Protein AF-A0A7I8EQR8-F1 (afdb_monomer_lite)

pLDDT: mean 78.88, std 13.12, range [45.75, 96.12]

Radius of gyration: 18.18 Å; chains: 1; bounding box: 39×32×58 Å

Structure (mmCIF, N/CA/C/O backbone):
data_AF-A0A7I8EQR8-F1
#
_entry.id   AF-A0A7I8EQR8-F1
#
loop_
_atom_site.group_PDB
_atom_site.id
_atom_site.type_symbol
_atom_site.label_atom_id
_atom_site.label_alt_id
_atom_site.label_comp_id
_atom_site.label_asym_id
_atom_site.label_entity_id
_atom_site.label_seq_id
_atom_site.pdbx_PDB_ins_code
_atom_site.Cartn_x
_atom_site.Cartn_y
_atom_site.Cartn_z
_atom_site.occupancy
_atom_site.B_iso_or_equiv
_atom_site.auth_seq_id
_atom_site.auth_comp_id
_atom_site.auth_asym_id
_atom_site.auth_atom_id
_atom_site.pdbx_PDB_model_num
ATOM 1 N N . MET A 1 1 ? -21.625 2.584 16.950 1.00 61.81 1 MET A N 1
ATOM 2 C CA . MET A 1 1 ? -20.454 3.038 16.164 1.00 61.81 1 MET A CA 1
ATOM 3 C C . MET A 1 1 ? -20.642 4.508 15.792 1.00 61.81 1 MET A C 1
ATOM 5 O O . MET A 1 1 ? -21.660 4.831 15.185 1.00 61.81 1 MET A O 1
ATOM 9 N N . THR A 1 2 ? -19.725 5.393 16.194 1.00 78.19 2 THR A N 1
ATOM 10 C CA . THR A 1 2 ? -19.800 6.850 15.938 1.00 78.19 2 THR A CA 1
ATOM 11 C C . THR A 1 2 ? -19.563 7.184 14.456 1.00 78.19 2 THR A C 1
ATOM 13 O O . THR A 1 2 ? -19.023 6.361 13.712 1.00 78.19 2 THR A O 1
ATOM 16 N N . ASN A 1 3 ? -19.938 8.389 14.001 1.00 78.62 3 ASN A N 1
ATOM 17 C CA . ASN A 1 3 ? -19.678 8.833 12.618 1.00 78.62 3 ASN A CA 1
ATOM 18 C C . ASN A 1 3 ? -18.182 8.783 12.268 1.00 78.62 3 ASN A C 1
ATOM 20 O O . ASN A 1 3 ? -17.817 8.308 11.194 1.00 78.62 3 ASN A O 1
ATOM 24 N N . THR A 1 4 ? -17.317 9.161 13.210 1.00 75.44 4 THR A N 1
ATOM 25 C CA . THR A 1 4 ? -15.857 9.073 13.072 1.00 75.44 4 THR A CA 1
ATOM 26 C C . THR A 1 4 ? -15.388 7.627 12.898 1.00 75.44 4 THR A C 1
ATOM 28 O O . THR A 1 4 ? -14.635 7.335 11.976 1.00 75.44 4 THR A O 1
ATOM 31 N N . GLN A 1 5 ? -15.892 6.687 13.706 1.00 76.44 5 GLN A N 1
ATOM 32 C CA . GLN A 1 5 ? -15.533 5.264 13.602 1.00 76.44 5 GLN A CA 1
ATOM 33 C C . GLN A 1 5 ? -15.976 4.625 12.276 1.00 76.44 5 GLN A C 1
ATOM 35 O O . GLN A 1 5 ? -15.277 3.752 11.750 1.00 76.44 5 GLN A O 1
ATOM 40 N N . LYS A 1 6 ? -17.129 5.047 11.736 1.00 79.56 6 LYS A N 1
ATOM 41 C CA . LYS A 1 6 ? -17.622 4.618 10.417 1.00 79.56 6 LYS A CA 1
ATOM 42 C C . LYS A 1 6 ? -16.759 5.181 9.288 1.00 79.56 6 LYS A C 1
ATOM 44 O O . LYS A 1 6 ? -16.446 4.454 8.350 1.00 79.56 6 LYS A O 1
ATOM 49 N N . PHE A 1 7 ? -16.367 6.451 9.380 1.00 84.12 7 PHE A N 1
ATOM 50 C CA . PHE A 1 7 ? -15.492 7.090 8.399 1.00 84.12 7 PHE A CA 1
ATOM 51 C C . PHE A 1 7 ? -14.108 6.429 8.354 1.00 84.12 7 PHE A C 1
ATOM 53 O O . PHE A 1 7 ? -13.692 5.987 7.285 1.00 84.12 7 PHE A O 1
ATOM 60 N N . THR A 1 8 ? -13.448 6.257 9.507 1.00 85.25 8 THR A N 1
ATOM 61 C CA . THR A 1 8 ? -12.147 5.570 9.605 1.00 85.25 8 THR A CA 1
ATOM 62 C C . THR A 1 8 ? -12.204 4.172 8.999 1.00 85.25 8 THR A C 1
ATOM 64 O O . THR A 1 8 ? -11.298 3.773 8.281 1.00 85.25 8 THR A O 1
ATOM 67 N N . PHE A 1 9 ? -13.297 3.443 9.221 1.00 83.31 9 PHE A N 1
ATOM 68 C CA . PHE A 1 9 ? -13.460 2.103 8.665 1.00 83.31 9 PHE A CA 1
ATOM 69 C C . PHE A 1 9 ? -13.568 2.076 7.149 1.00 83.31 9 PHE A C 1
ATOM 71 O O . PHE A 1 9 ? -12.912 1.271 6.498 1.00 83.31 9 PHE A O 1
ATOM 78 N N . LYS A 1 10 ? -14.386 2.964 6.576 1.00 86.94 10 LYS A N 1
ATOM 79 C CA . LYS A 1 10 ? -14.484 3.091 5.120 1.00 86.94 10 LYS A CA 1
ATOM 80 C C . LYS A 1 10 ? -13.119 3.416 4.526 1.00 86.94 10 LYS A C 1
ATOM 82 O O . LYS A 1 10 ? -12.748 2.836 3.517 1.00 86.94 10 LYS A O 1
ATOM 87 N N . LEU A 1 11 ? -12.361 4.288 5.187 1.00 88.94 11 LEU A N 1
ATOM 88 C CA . LEU A 1 11 ? -11.020 4.659 4.762 1.00 88.94 11 LEU A CA 1
ATOM 89 C C . LEU A 1 11 ? -10.041 3.472 4.828 1.00 88.94 11 LEU A C 1
ATOM 91 O O . LEU A 1 11 ? -9.302 3.257 3.875 1.00 88.94 11 LEU A O 1
ATOM 95 N N . GLN A 1 12 ? -10.099 2.657 5.888 1.00 89.19 12 GLN A N 1
ATOM 96 C CA . GLN A 1 12 ? -9.328 1.410 6.003 1.00 89.19 12 GLN A CA 1
ATOM 97 C C . GLN A 1 12 ? -9.685 0.413 4.894 1.00 89.19 12 GLN A C 1
ATOM 99 O O . GLN A 1 12 ? -8.791 -0.160 4.283 1.00 89.19 12 GLN A O 1
ATOM 104 N N . ILE A 1 13 ? -10.974 0.238 4.585 1.00 88.19 13 ILE A N 1
ATOM 105 C CA . ILE A 1 13 ? -11.427 -0.637 3.492 1.00 88.19 13 ILE A CA 1
ATOM 106 C C . ILE A 1 13 ? -10.898 -0.148 2.148 1.00 88.19 13 ILE A C 1
ATOM 108 O O . ILE A 1 13 ? -10.346 -0.933 1.384 1.00 88.19 13 ILE A O 1
ATOM 112 N N . VAL A 1 14 ? -11.060 1.144 1.857 1.00 91.25 14 VAL A N 1
ATOM 113 C CA . VAL A 1 14 ? -10.594 1.730 0.596 1.00 91.25 14 VAL A CA 1
ATOM 114 C C . VAL A 1 14 ? -9.078 1.588 0.479 1.00 91.25 14 VAL A C 1
ATOM 116 O O . VAL A 1 14 ? -8.596 1.173 -0.570 1.00 91.25 14 VAL A O 1
ATOM 119 N N . ALA A 1 15 ? -8.332 1.850 1.556 1.00 91.12 15 ALA A N 1
ATOM 120 C CA . ALA A 1 15 ? -6.892 1.631 1.590 1.00 91.12 15 ALA A CA 1
ATOM 121 C C . ALA A 1 15 ? -6.539 0.170 1.268 1.00 91.12 15 ALA A C 1
ATOM 123 O O . ALA A 1 15 ? -5.742 -0.071 0.370 1.00 91.12 15 ALA A O 1
ATOM 124 N N . LEU A 1 16 ? -7.177 -0.806 1.919 1.00 90.25 16 LEU A N 1
ATOM 125 C CA . LEU A 1 16 ? -6.926 -2.229 1.665 1.00 90.25 16 LEU A CA 1
ATOM 126 C C . LEU A 1 16 ? -7.234 -2.635 0.217 1.00 90.25 16 LEU A C 1
ATOM 128 O O . LEU A 1 16 ? -6.433 -3.331 -0.399 1.00 90.25 16 LEU A O 1
ATOM 132 N N . ILE A 1 17 ? -8.359 -2.180 -0.343 1.00 89.88 17 ILE A N 1
ATOM 133 C CA . ILE A 1 17 ? -8.750 -2.489 -1.727 1.00 89.88 17 ILE A CA 1
ATOM 134 C C . ILE A 1 17 ? -7.742 -1.910 -2.721 1.00 89.88 17 ILE A C 1
ATOM 136 O O . ILE A 1 17 ? -7.310 -2.609 -3.634 1.00 89.88 17 ILE A O 1
ATOM 140 N N . LEU A 1 18 ? -7.342 -0.649 -2.541 1.00 91.38 18 LEU A N 1
ATOM 141 C CA . LEU A 1 18 ? -6.369 -0.004 -3.424 1.00 91.38 18 LEU A CA 1
ATOM 142 C C . LEU A 1 18 ? -4.991 -0.662 -3.317 1.00 91.38 18 LEU A C 1
ATOM 144 O O . LEU A 1 18 ? -4.325 -0.848 -4.331 1.00 91.38 18 LEU A O 1
ATOM 148 N N . MET A 1 19 ? -4.587 -1.064 -2.110 1.00 90.94 19 MET A N 1
ATOM 149 C CA . MET A 1 19 ? -3.322 -1.762 -1.889 1.00 90.94 19 MET A CA 1
ATOM 150 C C . MET A 1 19 ? -3.331 -3.137 -2.565 1.00 90.94 19 MET A C 1
ATOM 152 O O . MET A 1 19 ? -2.361 -3.502 -3.223 1.00 90.94 19 MET A O 1
ATOM 156 N N . ALA A 1 20 ? -4.449 -3.868 -2.475 1.00 87.44 20 ALA A N 1
ATOM 157 C CA . ALA A 1 20 ? -4.634 -5.146 -3.158 1.00 87.44 20 ALA A CA 1
ATOM 158 C C . ALA A 1 20 ? -4.598 -4.987 -4.683 1.00 87.44 20 ALA A C 1
ATOM 160 O O . ALA A 1 20 ? -3.951 -5.778 -5.361 1.00 87.44 20 ALA A O 1
ATOM 161 N N . ALA A 1 21 ? -5.256 -3.954 -5.214 1.00 87.69 21 ALA A N 1
ATOM 162 C CA . ALA A 1 21 ? -5.263 -3.660 -6.643 1.00 87.69 21 ALA A CA 1
ATOM 163 C C . ALA A 1 21 ? -3.868 -3.282 -7.166 1.00 87.69 21 ALA A C 1
ATOM 165 O O . ALA A 1 21 ? -3.484 -3.734 -8.239 1.00 87.69 21 ALA A O 1
ATOM 166 N N . GLY A 1 22 ? -3.101 -2.498 -6.401 1.00 87.56 22 GLY A N 1
ATOM 167 C CA . GLY A 1 22 ? -1.731 -2.131 -6.753 1.00 87.56 22 GLY A CA 1
ATOM 168 C C . GLY A 1 22 ? -0.783 -3.333 -6.777 1.00 87.56 22 GLY A C 1
ATOM 169 O O . GLY A 1 22 ? -0.074 -3.529 -7.757 1.00 87.56 22 GLY A O 1
ATOM 170 N N . TRP A 1 23 ? -0.810 -4.176 -5.738 1.00 84.19 23 TRP A N 1
ATOM 171 C CA . TRP A 1 23 ? 0.027 -5.384 -5.670 1.00 84.19 23 TRP A CA 1
ATOM 172 C C . TRP A 1 23 ? -0.412 -6.487 -6.643 1.00 84.19 23 TRP A C 1
ATOM 174 O O . TRP A 1 23 ? 0.420 -7.262 -7.101 1.00 84.19 23 TRP A O 1
ATOM 184 N N . GLY A 1 24 ? -1.710 -6.578 -6.943 1.00 79.06 24 GLY A N 1
ATOM 185 C CA . GLY A 1 24 ? -2.289 -7.561 -7.865 1.00 79.06 24 GLY A CA 1
ATOM 186 C C . GLY A 1 24 ? -2.198 -7.187 -9.340 1.00 79.06 24 GLY A C 1
ATOM 187 O O . GLY A 1 24 ? -2.721 -7.916 -10.183 1.00 79.06 24 GLY A O 1
ATOM 188 N N . TRP A 1 25 ? -1.572 -6.059 -9.662 1.00 82.88 25 TRP A N 1
ATOM 189 C CA . TRP A 1 25 ? -1.430 -5.603 -11.031 1.00 82.88 25 TRP A CA 1
ATOM 190 C C . TRP A 1 25 ? -0.421 -6.477 -11.787 1.00 82.88 25 TRP A C 1
ATOM 192 O O . TRP A 1 25 ? 0.757 -6.532 -11.442 1.00 82.88 25 TRP A O 1
ATOM 202 N N . ALA A 1 26 ? -0.903 -7.194 -12.802 1.00 68.12 26 ALA A N 1
ATOM 203 C CA . ALA A 1 26 ? -0.135 -8.221 -13.508 1.00 68.12 26 ALA A CA 1
ATOM 204 C C . ALA A 1 26 ? 0.597 -7.709 -14.762 1.00 68.12 26 ALA A C 1
ATOM 206 O O . ALA A 1 26 ? 1.236 -8.505 -15.447 1.00 68.12 26 ALA A O 1
ATOM 207 N N . ASP A 1 27 ? 0.500 -6.413 -15.059 1.00 64.19 27 ASP A N 1
ATOM 208 C CA . ASP A 1 27 ? 1.021 -5.809 -16.286 1.00 64.19 27 ASP A CA 1
ATOM 209 C C . ASP A 1 27 ? 2.105 -4.763 -15.975 1.00 64.19 27 ASP A C 1
ATOM 211 O O . ASP A 1 27 ? 2.010 -4.038 -14.988 1.00 64.19 27 ASP A O 1
ATOM 215 N N . GLY A 1 28 ? 3.151 -4.677 -16.792 1.00 60.22 28 GLY A N 1
ATOM 216 C CA . GLY A 1 28 ? 4.279 -3.761 -16.576 1.00 60.22 28 GLY A CA 1
ATOM 217 C C . GLY A 1 28 ? 5.625 -4.432 -16.284 1.00 60.22 28 GLY A C 1
ATOM 218 O O . GLY A 1 28 ? 5.760 -5.654 -16.199 1.00 60.22 28 GLY A O 1
ATOM 219 N N . ASN A 1 29 ? 6.657 -3.606 -16.136 1.00 60.91 29 ASN A N 1
ATOM 220 C CA . ASN A 1 29 ? 8.066 -4.017 -16.077 1.00 60.91 29 ASN A CA 1
ATOM 221 C C . ASN A 1 29 ? 8.500 -4.656 -14.746 1.00 60.91 29 ASN A C 1
ATOM 223 O O . ASN A 1 29 ? 9.675 -4.940 -14.522 1.00 60.91 29 ASN A O 1
ATOM 227 N N . PHE A 1 30 ? 7.553 -4.905 -13.846 1.00 62.91 30 PHE A N 1
ATOM 228 C CA . PHE A 1 30 ? 7.804 -5.560 -12.561 1.00 62.91 30 PHE A CA 1
ATOM 229 C C . PHE A 1 30 ? 7.776 -7.092 -12.661 1.00 62.91 30 PHE A C 1
ATOM 231 O O . PHE A 1 30 ? 8.350 -7.777 -11.815 1.00 62.91 30 PHE A O 1
ATOM 238 N N . SER A 1 31 ? 7.122 -7.632 -13.694 1.00 57.12 31 SER A N 1
ATOM 239 C CA . SER A 1 31 ? 6.884 -9.070 -13.873 1.00 57.12 31 SER A CA 1
ATOM 240 C C . SER A 1 31 ? 7.301 -9.603 -15.252 1.00 57.12 31 SER A C 1
ATOM 242 O O . SER A 1 31 ? 7.249 -10.817 -15.474 1.00 57.12 31 SER A O 1
ATOM 244 N N . SER A 1 32 ? 7.736 -8.741 -16.179 1.00 54.06 32 SER A N 1
ATOM 245 C CA . SER A 1 32 ? 8.046 -9.126 -17.559 1.00 54.06 32 SER A CA 1
ATOM 246 C C . SER A 1 32 ? 9.315 -9.990 -17.654 1.00 54.06 32 SER A C 1
ATOM 248 O O . SER A 1 32 ? 10.371 -9.675 -17.113 1.00 54.06 32 SER A O 1
ATOM 250 N N . GLY A 1 33 ? 9.208 -11.138 -18.335 1.00 58.12 33 GLY A N 1
ATOM 251 C CA . GLY A 1 33 ? 10.346 -12.017 -18.652 1.00 58.12 33 GLY A CA 1
ATOM 252 C C . GLY A 1 33 ? 10.902 -12.853 -17.492 1.00 58.12 33 GLY A C 1
ATOM 253 O O . GLY A 1 33 ? 11.891 -13.565 -17.674 1.00 58.12 33 GLY A O 1
ATOM 254 N N . LEU A 1 34 ? 10.281 -12.803 -16.312 1.00 62.62 34 LEU A N 1
ATOM 255 C CA . LEU A 1 34 ? 10.760 -13.517 -15.133 1.00 62.62 34 LEU A CA 1
ATOM 256 C C . LEU A 1 34 ? 10.151 -14.929 -15.038 1.00 62.62 34 LEU A C 1
ATOM 258 O O . LEU A 1 34 ? 9.014 -15.147 -15.460 1.00 62.6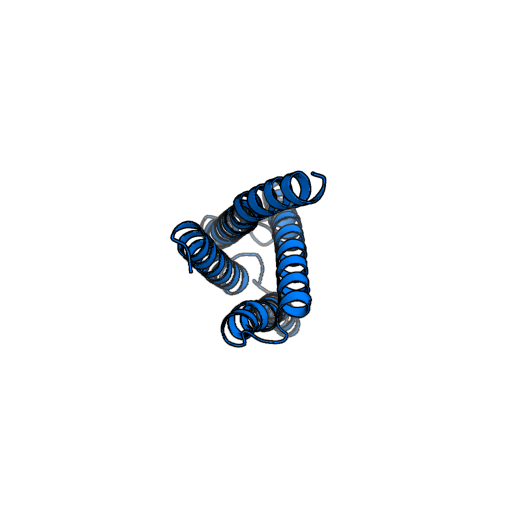2 34 LEU A O 1
ATOM 262 N N . PRO A 1 35 ? 10.876 -15.918 -14.482 1.00 69.69 35 PRO A N 1
ATOM 263 C CA . PRO A 1 35 ? 10.367 -17.282 -14.376 1.00 69.69 35 PRO A CA 1
ATOM 264 C C . PRO A 1 35 ? 9.095 -17.352 -13.518 1.00 69.69 35 PRO A C 1
ATOM 266 O O . PRO A 1 35 ? 8.898 -16.534 -12.622 1.00 69.69 35 PRO A O 1
ATOM 269 N N . LEU A 1 36 ? 8.276 -18.392 -13.713 1.00 68.00 36 LEU A N 1
ATOM 270 C CA . LEU A 1 36 ? 6.987 -18.577 -13.024 1.00 68.00 36 LEU A CA 1
ATOM 271 C C . LEU A 1 36 ? 7.076 -18.483 -11.482 1.00 68.00 36 LEU A C 1
ATOM 273 O O . LEU A 1 36 ? 6.126 -18.059 -10.829 1.00 68.00 36 LEU A O 1
ATOM 277 N N . TRP A 1 37 ? 8.223 -18.833 -10.885 1.00 65.94 37 TRP A N 1
ATOM 278 C CA . TRP A 1 37 ? 8.443 -18.685 -9.440 1.00 65.94 37 TRP A CA 1
ATOM 279 C C . TRP A 1 37 ? 8.432 -17.223 -8.978 1.00 65.94 37 TRP A C 1
ATOM 281 O O . TRP A 1 37 ? 8.028 -16.947 -7.852 1.00 65.94 37 TRP A O 1
ATOM 291 N N . ASN A 1 38 ? 8.811 -16.276 -9.837 1.00 67.44 38 ASN A N 1
ATOM 292 C CA . ASN A 1 38 ? 8.801 -14.857 -9.503 1.00 67.44 38 ASN A CA 1
ATOM 293 C C . ASN A 1 38 ? 7.369 -14.299 -9.464 1.00 67.44 38 ASN A C 1
ATOM 295 O O . ASN A 1 38 ? 7.044 -13.464 -8.621 1.00 67.44 38 ASN A O 1
ATOM 299 N N . VAL A 1 39 ? 6.479 -14.842 -10.303 1.00 65.50 39 VAL A N 1
ATOM 300 C CA . VAL A 1 39 ? 5.032 -14.577 -10.239 1.00 65.50 39 VAL A CA 1
ATOM 301 C C . VAL A 1 39 ? 4.452 -15.073 -8.909 1.00 65.50 39 VAL A C 1
ATOM 303 O O . VAL A 1 39 ? 3.675 -14.366 -8.276 1.00 65.50 39 VAL A O 1
ATOM 306 N N . LEU A 1 40 ? 4.883 -16.244 -8.422 1.00 69.62 40 LEU A N 1
ATOM 307 C CA . LEU A 1 40 ? 4.450 -16.763 -7.116 1.00 69.62 40 LEU A CA 1
ATOM 308 C C . LEU A 1 40 ? 4.924 -15.888 -5.946 1.00 69.62 40 LEU A C 1
ATOM 310 O O . LEU A 1 40 ? 4.181 -15.703 -4.982 1.00 69.62 40 LEU A O 1
ATOM 314 N N . LEU A 1 41 ? 6.127 -15.311 -6.027 1.00 70.69 41 LEU A N 1
ATOM 315 C CA . LEU A 1 41 ? 6.605 -14.359 -5.018 1.00 70.69 41 LEU A CA 1
ATOM 316 C C . LEU A 1 41 ? 5.789 -13.058 -5.015 1.00 70.69 41 LEU A C 1
ATOM 318 O O . LEU A 1 41 ? 5.531 -12.515 -3.941 1.00 70.69 41 LEU A O 1
ATOM 322 N N . HIS A 1 42 ? 5.303 -12.606 -6.175 1.00 69.56 42 HIS A N 1
ATOM 323 C CA . HIS A 1 42 ? 4.391 -11.458 -6.278 1.00 69.56 42 HIS A CA 1
ATOM 324 C C . HIS A 1 42 ? 3.017 -11.715 -5.637 1.00 69.56 42 HIS A C 1
ATOM 326 O O . HIS A 1 42 ? 2.318 -10.771 -5.274 1.00 69.56 42 HIS A O 1
ATOM 332 N N . CYS A 1 43 ? 2.634 -12.976 -5.410 1.00 72.19 43 CYS A N 1
ATOM 333 C CA . CYS A 1 43 ? 1.417 -13.307 -4.668 1.00 72.19 43 CYS A CA 1
ATOM 334 C C . CYS A 1 43 ? 1.577 -13.169 -3.144 1.00 72.19 43 CYS A C 1
ATOM 336 O O . CYS A 1 43 ? 0.572 -13.069 -2.437 1.00 72.19 43 CYS A O 1
ATOM 338 N N . ILE A 1 44 ? 2.806 -13.152 -2.611 1.00 79.88 44 ILE A N 1
ATOM 339 C CA . ILE A 1 44 ? 3.052 -13.098 -1.160 1.00 79.88 44 ILE A CA 1
ATOM 340 C C . ILE A 1 44 ? 2.488 -11.814 -0.528 1.00 79.88 44 ILE A C 1
ATOM 342 O O . ILE A 1 44 ? 1.767 -11.932 0.467 1.00 79.88 44 ILE A O 1
ATOM 346 N N . PRO A 1 45 ? 2.724 -10.603 -1.076 1.00 78.38 45 PRO A N 1
ATOM 347 C CA . PRO A 1 45 ? 2.131 -9.377 -0.544 1.00 78.38 45 PRO A CA 1
ATOM 348 C C . PRO A 1 45 ? 0.601 -9.424 -0.495 1.00 78.38 45 PRO A C 1
ATOM 350 O O . PRO A 1 45 ? 0.007 -9.002 0.493 1.00 78.38 45 PRO A O 1
ATOM 353 N N . ILE A 1 46 ? -0.038 -10.005 -1.514 1.00 80.94 46 ILE A N 1
ATOM 354 C CA . ILE A 1 46 ? -1.499 -10.147 -1.592 1.00 80.94 46 ILE A CA 1
ATOM 355 C C . ILE A 1 46 ? -2.004 -11.129 -0.529 1.00 80.94 46 ILE A C 1
ATOM 357 O O . ILE A 1 46 ? -2.984 -10.842 0.155 1.00 80.94 46 ILE A O 1
ATOM 361 N N . LEU A 1 47 ? -1.326 -12.264 -0.337 1.00 80.56 47 LEU A N 1
ATOM 362 C CA . LEU A 1 47 ? -1.679 -13.234 0.703 1.00 80.56 47 LEU A CA 1
ATOM 363 C C . LEU A 1 47 ? -1.534 -12.640 2.108 1.00 80.56 47 LEU A C 1
ATOM 365 O O . LEU A 1 47 ? -2.432 -12.804 2.934 1.00 80.56 47 LEU A O 1
ATOM 369 N N . LEU A 1 48 ? -0.446 -11.913 2.374 1.00 82.31 48 LEU A N 1
ATOM 370 C CA . LEU A 1 48 ? -0.251 -11.211 3.645 1.00 82.31 48 LEU A CA 1
ATOM 371 C C . LEU A 1 48 ? -1.340 -10.160 3.867 1.00 82.31 48 LEU A C 1
ATOM 373 O O . LEU A 1 48 ? -1.951 -10.127 4.934 1.00 82.31 48 LEU A O 1
ATOM 377 N N . LEU A 1 49 ? -1.639 -9.358 2.845 1.00 84.00 49 LEU A N 1
ATOM 378 C CA . LEU A 1 49 ? -2.701 -8.359 2.886 1.00 84.00 49 LEU A CA 1
ATOM 379 C C . LEU A 1 49 ? -4.072 -8.994 3.158 1.00 84.00 49 LEU A C 1
ATOM 381 O O . LEU A 1 49 ? -4.844 -8.463 3.951 1.00 84.00 49 LEU A O 1
ATOM 385 N N . LEU A 1 50 ? -4.367 -10.146 2.551 1.00 81.94 50 LEU A N 1
ATOM 386 C CA . LEU A 1 50 ? -5.613 -10.880 2.763 1.00 81.94 50 LEU A CA 1
ATOM 387 C C . LEU A 1 50 ? -5.710 -11.408 4.199 1.00 81.94 50 LEU A C 1
ATOM 389 O O . LEU A 1 50 ? -6.733 -11.220 4.854 1.00 81.94 50 LEU A O 1
ATOM 393 N N . ILE A 1 51 ? -4.646 -12.034 4.710 1.00 83.56 51 ILE A N 1
ATOM 394 C CA . ILE A 1 51 ? -4.606 -12.578 6.074 1.00 83.56 51 ILE A CA 1
ATOM 395 C C . ILE A 1 51 ? -4.806 -11.459 7.100 1.00 83.56 51 ILE A C 1
ATOM 397 O O . ILE A 1 51 ? -5.648 -11.585 7.992 1.00 83.56 51 ILE A O 1
ATOM 401 N N . ILE A 1 52 ? -4.067 -10.356 6.966 1.00 80.38 52 ILE A N 1
ATOM 402 C CA . ILE A 1 52 ? -4.126 -9.240 7.916 1.00 80.38 52 ILE A CA 1
ATOM 403 C C . ILE A 1 52 ? -5.446 -8.465 7.752 1.00 80.38 52 ILE A C 1
ATOM 405 O O . ILE A 1 52 ? -6.099 -8.130 8.742 1.00 80.38 52 ILE A O 1
ATOM 409 N N . GLY A 1 53 ? -5.903 -8.248 6.517 1.00 77.81 53 GLY A N 1
ATOM 410 C CA . GLY A 1 53 ? -7.187 -7.613 6.220 1.00 77.81 53 GLY A CA 1
ATOM 411 C C . GLY A 1 53 ? -8.365 -8.379 6.824 1.00 77.81 53 GLY A C 1
ATOM 412 O O . GLY A 1 53 ? -9.209 -7.785 7.494 1.00 77.81 53 GLY A O 1
ATOM 413 N N . LEU A 1 54 ? -8.393 -9.709 6.685 1.00 80.81 54 LEU A N 1
ATOM 414 C CA . LEU A 1 54 ? -9.417 -10.567 7.295 1.00 80.81 54 LEU A CA 1
ATOM 415 C C . LEU A 1 54 ? -9.448 -10.455 8.823 1.00 80.81 54 LEU A C 1
ATOM 417 O O . LEU A 1 54 ? -10.528 -10.511 9.413 1.00 80.81 54 LEU A O 1
ATOM 421 N N . GLN A 1 55 ? -8.296 -10.273 9.475 1.00 78.38 55 GLN A N 1
ATOM 422 C CA . GLN A 1 55 ? -8.247 -10.047 10.921 1.00 78.38 55 GLN A CA 1
ATOM 423 C C . GLN A 1 55 ? -8.894 -8.710 11.303 1.00 78.38 55 GLN A C 1
ATOM 425 O O . GLN A 1 55 ? -9.687 -8.680 12.240 1.00 78.38 55 GLN A O 1
ATOM 430 N N . ILE A 1 56 ? -8.652 -7.635 10.545 1.00 75.88 56 ILE A N 1
ATOM 431 C CA . ILE A 1 56 ? -9.291 -6.325 10.777 1.00 75.88 56 ILE A CA 1
ATOM 432 C C . ILE A 1 56 ? -10.818 -6.427 10.680 1.00 75.88 56 ILE A C 1
ATOM 434 O O . ILE A 1 56 ? -11.530 -5.826 11.489 1.00 75.88 56 ILE A O 1
ATOM 438 N N . PHE A 1 57 ? -11.327 -7.208 9.723 1.00 75.19 57 PHE A N 1
ATOM 439 C CA . PHE A 1 57 ? -12.765 -7.431 9.569 1.00 75.19 57 PHE A CA 1
ATOM 440 C C . PHE A 1 57 ? -13.351 -8.272 10.708 1.00 75.19 57 PHE A C 1
ATOM 442 O O . PHE A 1 57 ? -14.329 -7.858 11.325 1.00 75.19 57 PHE A O 1
ATOM 449 N N . ARG A 1 58 ? -12.724 -9.408 11.046 1.00 71.94 58 ARG A N 1
ATOM 450 C CA . ARG A 1 58 ? -13.216 -10.328 12.090 1.00 71.94 58 ARG A CA 1
ATOM 451 C C . ARG A 1 58 ? -13.271 -9.692 13.470 1.00 71.94 58 ARG A C 1
ATOM 453 O O . ARG A 1 58 ? -14.223 -9.891 14.215 1.00 71.94 58 ARG A O 1
ATOM 460 N N . VAL A 1 59 ? -12.255 -8.911 13.808 1.00 65.44 59 VAL A N 1
ATOM 461 C CA . VAL A 1 59 ? -12.123 -8.305 15.131 1.00 65.44 59 VAL A CA 1
ATOM 462 C C . VAL A 1 59 ? -13.230 -7.283 15.422 1.00 65.44 59 VAL A C 1
ATOM 464 O O . VAL A 1 59 ? -13.583 -7.071 16.579 1.00 65.44 59 VAL A O 1
ATOM 467 N N . ARG A 1 60 ? -13.826 -6.678 14.390 1.00 66.00 60 ARG A N 1
ATOM 468 C CA . ARG A 1 60 ? -14.958 -5.754 14.551 1.00 66.00 60 ARG A CA 1
ATOM 469 C C . ARG A 1 60 ? -16.310 -6.441 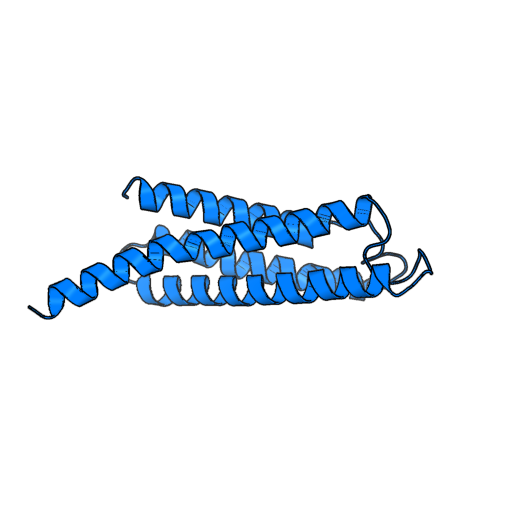14.744 1.00 66.00 60 ARG A C 1
ATOM 471 O O . ARG A 1 60 ? -17.201 -5.794 15.289 1.00 66.00 60 ARG A O 1
ATOM 478 N N . ASP A 1 61 ? -16.448 -7.704 14.346 1.00 64.50 61 ASP A N 1
ATOM 479 C CA . ASP A 1 61 ? -17.686 -8.477 14.522 1.00 64.50 61 ASP A CA 1
ATOM 480 C C . ASP A 1 61 ? -17.777 -9.136 15.908 1.00 64.50 61 ASP A C 1
ATOM 482 O O . ASP A 1 61 ? -18.866 -9.274 16.463 1.00 64.50 61 ASP A O 1
ATOM 486 N N . THR A 1 62 ? -16.647 -9.508 16.518 1.00 59.00 62 THR A N 1
ATOM 487 C CA . THR A 1 62 ? -16.619 -10.163 17.837 1.00 59.00 62 THR A CA 1
ATOM 488 C C . THR A 1 62 ? -16.319 -9.172 18.959 1.00 59.00 62 THR A C 1
ATOM 490 O O . THR A 1 62 ? -15.171 -8.837 19.223 1.00 59.00 62 THR A O 1
ATOM 493 N N . SER A 1 63 ? -17.347 -8.727 19.671 1.00 52.97 63 SER A N 1
ATOM 494 C CA . SER A 1 63 ? -17.294 -7.652 20.672 1.00 52.97 63 SER A CA 1
ATOM 495 C C . SER A 1 63 ? -16.709 -8.010 22.055 1.00 52.97 63 SER A C 1
ATOM 497 O O . SER A 1 63 ? -16.731 -7.152 22.931 1.00 52.97 63 SER A O 1
ATOM 499 N N . GLN A 1 64 ? -16.181 -9.223 22.296 1.00 45.75 64 GLN A N 1
ATOM 500 C CA . GLN A 1 64 ? -15.869 -9.686 23.672 1.00 45.75 64 GLN A CA 1
ATOM 501 C C . GLN A 1 64 ? -14.436 -10.189 23.961 1.00 45.75 64 GLN A C 1
ATOM 503 O O . GLN A 1 64 ? -14.147 -10.579 25.085 1.00 45.75 64 GLN A O 1
ATOM 508 N N . GLY A 1 65 ? -13.498 -10.123 23.015 1.00 49.31 65 GLY A N 1
ATOM 509 C CA . GLY A 1 65 ? -12.080 -10.476 23.264 1.00 49.31 65 GLY A CA 1
ATOM 510 C C . GLY A 1 65 ? -11.107 -9.878 22.245 1.00 49.31 65 GLY A C 1
ATOM 511 O O . GLY A 1 65 ? -9.981 -10.334 22.078 1.00 49.31 65 GLY A O 1
ATOM 512 N N . ALA A 1 66 ? -11.587 -8.879 21.510 1.00 55.94 66 ALA A N 1
ATOM 513 C CA . ALA A 1 66 ? -11.060 -8.448 20.224 1.00 55.94 66 ALA A CA 1
ATOM 514 C C . ALA A 1 66 ? -9.929 -7.413 20.309 1.00 55.94 66 ALA A C 1
ATOM 516 O O . ALA A 1 66 ? -9.212 -7.225 19.330 1.00 55.94 66 ALA A O 1
ATOM 517 N N . GLU A 1 67 ? -9.743 -6.729 21.441 1.00 58.03 67 GLU A N 1
ATOM 518 C CA . GLU A 1 67 ? -8.876 -5.543 21.492 1.00 58.03 67 GLU A CA 1
ATOM 519 C C . GLU A 1 67 ? -7.392 -5.840 21.221 1.00 58.03 67 GLU A C 1
ATOM 521 O O . GLU A 1 67 ? -6.740 -5.074 20.507 1.00 58.03 67 GLU A O 1
ATOM 526 N N . SER A 1 68 ? -6.847 -6.959 21.716 1.00 60.66 68 SER A N 1
ATOM 527 C CA . SER A 1 68 ? -5.435 -7.300 21.464 1.00 60.66 68 SER A CA 1
ATOM 528 C C . SER A 1 68 ? -5.198 -7.702 20.003 1.00 60.66 68 SER A C 1
ATOM 530 O O . SER A 1 68 ? -4.230 -7.257 19.382 1.00 60.66 68 SER A O 1
ATOM 532 N N . HIS A 1 69 ? -6.124 -8.470 19.423 1.00 64.19 69 HIS A N 1
ATOM 533 C CA . HIS A 1 69 ? -6.084 -8.890 18.023 1.00 64.19 69 HIS A CA 1
ATOM 534 C C . HIS A 1 69 ? -6.310 -7.708 17.065 1.00 64.19 69 HIS A C 1
ATOM 536 O O . HIS A 1 69 ? -5.674 -7.654 16.013 1.00 64.19 69 HIS A O 1
ATOM 542 N N . ALA A 1 70 ? -7.134 -6.724 17.453 1.00 69.00 70 ALA A N 1
ATOM 543 C CA . ALA A 1 70 ? -7.338 -5.474 16.707 1.00 69.00 70 ALA A CA 1
ATOM 544 C C . ALA A 1 70 ? -6.030 -4.723 16.537 1.00 69.00 70 ALA A C 1
ATOM 546 O O . ALA A 1 70 ? -5.644 -4.342 15.433 1.00 69.00 70 ALA A O 1
ATOM 547 N N . ARG A 1 71 ? -5.335 -4.551 17.663 1.00 76.31 71 ARG A N 1
ATOM 548 C CA . ARG A 1 71 ? -4.098 -3.790 17.729 1.00 76.31 71 ARG A CA 1
ATOM 549 C C . ARG A 1 71 ? -2.979 -4.492 16.968 1.00 76.31 71 ARG A C 1
ATOM 551 O O . ARG A 1 71 ? -2.227 -3.830 16.262 1.00 76.31 71 ARG A O 1
ATOM 558 N N . GLY A 1 72 ? -2.899 -5.821 17.060 1.00 79.50 72 GLY A N 1
ATOM 559 C CA . GLY A 1 72 ? -1.950 -6.622 16.284 1.00 79.50 72 GLY A CA 1
ATOM 560 C C . GLY A 1 72 ? -2.148 -6.475 14.773 1.00 79.50 72 GLY A C 1
ATOM 561 O O . GLY A 1 72 ? -1.181 -6.226 14.054 1.00 79.50 72 GLY A O 1
ATOM 562 N N . ALA A 1 73 ? -3.393 -6.550 14.295 1.00 83.06 73 ALA A N 1
ATOM 563 C CA . ALA A 1 73 ? -3.699 -6.402 12.873 1.00 83.06 73 ALA A CA 1
ATOM 564 C C . ALA A 1 73 ? -3.450 -4.969 12.361 1.00 83.06 73 ALA A C 1
ATOM 566 O O . ALA A 1 73 ? -2.916 -4.788 11.267 1.00 83.06 73 ALA A O 1
ATOM 567 N N . GLU A 1 74 ? -3.758 -3.945 13.165 1.00 85.25 74 GLU A N 1
ATOM 568 C CA . GLU A 1 74 ? -3.462 -2.542 12.840 1.00 85.25 74 GLU A CA 1
ATOM 569 C C . GLU A 1 74 ? -1.949 -2.278 12.753 1.00 85.25 74 GLU A C 1
ATOM 571 O O . GLU A 1 74 ? -1.485 -1.617 11.818 1.00 85.25 74 GLU A O 1
ATOM 576 N N . ILE A 1 75 ? -1.161 -2.836 13.681 1.00 87.56 75 ILE A N 1
ATOM 577 C CA . ILE A 1 75 ? 0.308 -2.780 13.632 1.00 87.56 75 ILE A CA 1
ATOM 578 C C . ILE A 1 75 ? 0.817 -3.503 12.384 1.00 87.56 75 ILE A C 1
ATOM 580 O O . ILE A 1 75 ? 1.604 -2.926 11.635 1.00 87.56 75 ILE A O 1
ATOM 584 N N . GLY A 1 76 ? 0.339 -4.724 12.128 1.00 87.38 76 GLY A N 1
ATOM 585 C CA . GLY A 1 76 ? 0.721 -5.515 10.959 1.00 87.38 76 GLY A CA 1
ATOM 586 C C . GLY A 1 76 ? 0.470 -4.770 9.650 1.00 87.38 76 GLY A C 1
ATOM 587 O O . GLY A 1 76 ? 1.376 -4.652 8.826 1.00 87.38 76 GLY A O 1
ATOM 588 N N . MET A 1 77 ? -0.712 -4.170 9.491 1.00 89.50 77 MET A N 1
ATOM 589 C CA . MET A 1 77 ? -1.019 -3.358 8.312 1.00 89.50 77 MET A CA 1
ATOM 590 C C . MET A 1 77 ? -0.195 -2.080 8.224 1.00 89.50 77 MET A C 1
ATOM 592 O O . MET A 1 77 ? 0.162 -1.657 7.126 1.00 89.50 77 MET A O 1
ATOM 596 N N . THR A 1 78 ? 0.133 -1.458 9.353 1.00 91.50 78 THR A N 1
ATOM 597 C CA . THR A 1 78 ? 0.996 -0.272 9.359 1.00 91.50 78 THR A CA 1
ATOM 598 C C . THR A 1 78 ? 2.409 -0.628 8.904 1.00 91.50 78 THR A C 1
ATOM 600 O O . THR A 1 78 ? 2.972 0.073 8.066 1.00 91.50 78 THR A O 1
ATOM 603 N N . VAL A 1 79 ? 2.961 -1.749 9.375 1.00 92.19 79 VAL A N 1
ATOM 604 C CA . VAL A 1 79 ? 4.256 -2.265 8.906 1.00 92.19 79 VAL A CA 1
ATOM 605 C C . VAL A 1 79 ? 4.195 -2.594 7.415 1.00 92.19 79 VAL A C 1
ATOM 607 O O . VAL A 1 79 ? 5.052 -2.146 6.658 1.00 92.19 79 VAL A O 1
ATOM 610 N N . PHE A 1 80 ? 3.154 -3.302 6.970 1.00 90.19 80 PHE A N 1
ATOM 611 C CA . PHE A 1 80 ? 2.955 -3.629 5.557 1.00 90.19 80 PHE A CA 1
ATOM 612 C C . PHE A 1 80 ? 2.857 -2.373 4.677 1.00 90.19 80 PHE A C 1
ATOM 614 O O . PHE A 1 80 ? 3.432 -2.315 3.590 1.00 90.19 80 PHE A O 1
ATOM 621 N N . THR A 1 81 ? 2.190 -1.332 5.175 1.00 92.50 81 THR A N 1
ATOM 622 C CA . THR A 1 81 ? 2.090 -0.026 4.516 1.00 92.50 81 THR A CA 1
ATOM 623 C C . THR A 1 81 ? 3.458 0.638 4.370 1.00 92.50 81 THR A C 1
ATOM 625 O O . THR A 1 81 ? 3.788 1.138 3.298 1.00 92.50 81 THR A O 1
ATOM 628 N N . VAL A 1 82 ? 4.284 0.619 5.419 1.00 94.06 82 VAL A N 1
ATOM 629 C CA . VAL A 1 82 ? 5.646 1.175 5.371 1.00 94.06 82 VAL A CA 1
ATOM 630 C C . VAL A 1 82 ? 6.514 0.412 4.372 1.00 94.06 82 VAL A C 1
ATOM 632 O O . VAL A 1 82 ? 7.179 1.036 3.548 1.00 94.06 82 VAL A O 1
ATOM 635 N N . VAL A 1 83 ? 6.467 -0.924 4.394 1.00 91.81 83 VAL A N 1
ATOM 636 C CA . VAL A 1 83 ? 7.171 -1.762 3.411 1.00 91.81 83 VAL A CA 1
ATOM 637 C C . VAL A 1 83 ? 6.707 -1.423 1.997 1.00 91.81 83 VAL A C 1
ATOM 639 O O . VAL A 1 83 ? 7.541 -1.195 1.130 1.00 91.81 83 VAL A O 1
ATOM 642 N N . THR A 1 84 ? 5.397 -1.280 1.783 1.00 91.06 84 THR A N 1
ATOM 643 C CA . THR A 1 84 ? 4.824 -0.889 0.488 1.00 91.06 84 THR A CA 1
ATOM 644 C C . THR A 1 84 ? 5.391 0.443 -0.006 1.00 91.06 84 THR A C 1
ATOM 646 O O . THR A 1 84 ? 5.822 0.524 -1.155 1.00 91.06 84 THR A O 1
ATOM 649 N N . ILE A 1 85 ? 5.465 1.472 0.847 1.00 93.88 85 ILE A N 1
ATOM 650 C CA . ILE A 1 85 ? 6.062 2.771 0.487 1.00 93.88 85 ILE A CA 1
ATOM 651 C C . ILE A 1 85 ? 7.529 2.601 0.081 1.00 93.88 85 ILE A C 1
ATOM 653 O O . ILE A 1 85 ? 7.940 3.130 -0.953 1.00 93.88 85 ILE A O 1
ATOM 657 N N . ILE A 1 86 ? 8.318 1.875 0.877 1.00 94.75 86 ILE A N 1
ATOM 658 C CA . ILE A 1 86 ? 9.751 1.679 0.624 1.00 94.75 86 ILE A CA 1
ATOM 659 C C . ILE A 1 86 ? 9.956 0.937 -0.698 1.00 94.75 86 ILE A C 1
ATOM 661 O O . ILE A 1 86 ? 10.660 1.440 -1.570 1.00 94.75 86 ILE A O 1
ATOM 665 N N . SER A 1 87 ? 9.306 -0.215 -0.877 1.00 88.75 87 SER A N 1
ATOM 666 C CA . SER A 1 87 ? 9.412 -1.033 -2.089 1.00 88.75 87 SER A CA 1
ATOM 667 C C . SER A 1 87 ? 8.999 -0.253 -3.337 1.00 88.75 87 SER A C 1
ATOM 669 O O . SER A 1 87 ? 9.734 -0.244 -4.321 1.00 88.75 87 SER A O 1
ATOM 671 N N . THR A 1 88 ? 7.877 0.469 -3.276 1.00 91.69 88 THR A N 1
ATOM 672 C CA . THR A 1 88 ? 7.394 1.294 -4.396 1.00 91.69 88 THR A CA 1
ATOM 673 C C . THR A 1 88 ? 8.388 2.409 -4.733 1.00 91.69 88 THR A C 1
ATOM 675 O O . THR A 1 88 ? 8.702 2.635 -5.897 1.00 91.69 88 THR A O 1
ATOM 678 N N . THR A 1 89 ? 8.959 3.064 -3.718 1.00 94.75 89 THR A N 1
ATOM 679 C CA . THR A 1 89 ? 9.958 4.128 -3.916 1.00 94.75 89 THR A CA 1
ATOM 680 C C . THR A 1 89 ? 11.239 3.594 -4.548 1.00 94.75 89 THR A C 1
ATOM 682 O O . THR A 1 89 ? 11.795 4.230 -5.440 1.00 94.75 89 THR A O 1
ATOM 685 N N . VAL A 1 90 ? 11.692 2.407 -4.136 1.00 92.12 90 VAL A N 1
ATOM 686 C CA . VAL A 1 90 ? 12.845 1.740 -4.754 1.00 92.12 90 VAL A CA 1
ATOM 687 C C . VAL A 1 90 ? 12.580 1.459 -6.235 1.00 92.12 90 VAL A C 1
ATOM 689 O O . VAL A 1 90 ? 13.437 1.765 -7.057 1.00 92.12 90 VAL A O 1
ATOM 692 N N . LEU A 1 91 ? 11.395 0.955 -6.596 1.00 90.00 91 LEU A N 1
ATOM 693 C CA . LEU A 1 91 ? 11.027 0.700 -7.996 1.00 90.00 91 LEU A CA 1
ATOM 694 C C . LEU A 1 91 ? 11.001 1.976 -8.850 1.00 90.00 91 LEU A C 1
ATOM 696 O O . LEU A 1 91 ? 11.441 1.953 -10.000 1.00 90.00 91 LEU A O 1
ATOM 700 N N . VAL A 1 92 ? 10.535 3.095 -8.287 1.00 93.12 92 VAL A N 1
ATOM 701 C CA . VAL A 1 92 ? 10.593 4.407 -8.952 1.00 93.12 92 VAL A CA 1
ATOM 702 C C . VAL A 1 92 ? 12.045 4.828 -9.181 1.00 93.12 92 VAL A C 1
ATOM 704 O O . VAL A 1 92 ? 12.402 5.213 -10.291 1.00 93.12 92 VAL A O 1
ATOM 707 N N . ILE A 1 93 ? 12.901 4.731 -8.159 1.00 93.31 93 ILE A N 1
ATOM 708 C CA . ILE A 1 93 ? 14.316 5.116 -8.268 1.00 93.31 93 ILE A CA 1
ATOM 709 C C . ILE A 1 93 ? 15.035 4.246 -9.300 1.00 93.31 93 ILE A C 1
ATOM 711 O O . ILE A 1 93 ? 15.763 4.788 -10.128 1.00 93.31 93 ILE A O 1
ATOM 715 N N . LEU A 1 94 ? 14.825 2.928 -9.284 1.00 89.00 94 LEU A N 1
ATOM 716 C CA . LEU A 1 94 ? 15.414 2.013 -10.265 1.00 89.00 94 LEU A CA 1
ATOM 717 C C . LEU A 1 94 ? 14.965 2.352 -11.689 1.00 89.00 94 LEU A C 1
ATOM 719 O O . LEU A 1 94 ? 15.810 2.451 -12.575 1.00 89.00 94 LEU A O 1
ATOM 723 N N . GLY A 1 95 ? 13.670 2.622 -11.881 1.00 89.56 95 GLY A N 1
ATOM 724 C CA . GLY A 1 95 ? 13.114 2.983 -13.185 1.00 89.56 95 GLY A CA 1
ATOM 725 C C . GLY A 1 95 ? 13.660 4.297 -13.746 1.00 89.56 95 GLY A C 1
ATOM 726 O O . GLY A 1 95 ? 13.951 4.397 -14.932 1.00 89.56 95 GLY A O 1
ATOM 727 N N . VAL A 1 96 ? 13.863 5.303 -12.889 1.00 90.25 96 VAL A N 1
ATOM 728 C CA . VAL A 1 96 ? 14.441 6.600 -13.290 1.00 90.25 96 VAL A CA 1
ATOM 729 C C . VAL A 1 96 ? 15.957 6.514 -13.497 1.00 90.25 96 VAL A C 1
ATOM 731 O O . VAL A 1 96 ? 16.510 7.242 -14.319 1.00 90.25 96 VAL A O 1
ATOM 734 N N . SER A 1 97 ? 16.639 5.641 -12.752 1.00 91.94 97 SER A N 1
ATOM 735 C CA . SER A 1 97 ? 18.104 5.518 -12.785 1.00 91.94 97 SER A CA 1
ATOM 736 C C . SER A 1 97 ? 18.610 4.589 -13.891 1.00 91.94 97 SER A C 1
ATOM 738 O O . SER A 1 97 ? 19.802 4.613 -14.194 1.00 91.94 97 SER A O 1
ATOM 740 N N . ASN A 1 98 ? 17.736 3.773 -14.485 1.00 88.75 98 ASN A N 1
ATOM 741 C CA . ASN A 1 98 ? 18.070 2.868 -15.577 1.00 88.75 98 ASN A CA 1
ATOM 742 C C . ASN A 1 98 ? 17.321 3.267 -16.855 1.00 88.75 98 ASN A C 1
ATOM 744 O O . ASN A 1 98 ? 16.097 3.328 -16.879 1.00 88.75 98 ASN A O 1
ATOM 748 N N . SER A 1 99 ? 18.061 3.539 -17.929 1.00 85.81 99 SER A N 1
ATOM 749 C CA . SER A 1 99 ? 17.487 3.912 -19.224 1.00 85.81 99 SER A CA 1
ATOM 750 C C . SER A 1 99 ? 17.001 2.720 -20.053 1.00 85.81 99 SER A C 1
ATOM 752 O O . SER A 1 99 ? 16.357 2.938 -21.079 1.00 85.81 99 SER A O 1
ATOM 754 N N . ASP A 1 100 ? 17.299 1.482 -19.645 1.00 85.12 100 ASP A N 1
ATOM 755 C CA . ASP A 1 100 ? 16.779 0.281 -20.300 1.00 85.12 100 ASP A CA 1
ATOM 756 C C . ASP A 1 100 ? 15.281 0.103 -19.981 1.00 85.12 100 ASP A C 1
ATOM 758 O O . ASP A 1 100 ? 14.927 -0.155 -18.825 1.00 85.12 100 ASP A O 1
ATOM 762 N N . PRO A 1 101 ? 14.386 0.198 -20.984 1.00 79.06 101 PRO A N 1
ATOM 763 C CA . PRO A 1 101 ? 12.943 0.104 -20.777 1.00 79.06 101 PRO A CA 1
ATOM 764 C C . PRO A 1 101 ? 12.463 -1.290 -20.352 1.00 79.06 101 PRO A C 1
ATOM 766 O O . PRO A 1 101 ? 11.306 -1.414 -19.959 1.00 79.06 101 PRO A O 1
ATOM 769 N N . ASN A 1 102 ? 13.315 -2.318 -20.451 1.00 80.38 102 ASN A N 1
ATOM 770 C CA . ASN A 1 102 ? 13.004 -3.691 -20.040 1.00 80.38 102 ASN A CA 1
ATOM 771 C C . ASN A 1 102 ? 13.552 -4.033 -18.649 1.00 80.38 102 ASN A C 1
ATOM 773 O O . ASN A 1 102 ? 13.441 -5.177 -18.205 1.00 80.38 102 ASN A O 1
ATOM 777 N N . SER A 1 103 ? 14.211 -3.083 -17.985 1.00 82.25 103 SER A N 1
ATOM 778 C CA . SER A 1 103 ? 14.731 -3.310 -16.644 1.00 82.25 103 SER A CA 1
ATOM 779 C C . SER A 1 103 ? 13.623 -3.250 -15.589 1.00 82.25 103 SER A C 1
ATOM 781 O O . SER A 1 103 ? 12.520 -2.767 -15.838 1.00 82.25 103 SER A O 1
ATOM 783 N N . VAL A 1 104 ? 13.908 -3.767 -14.393 1.00 83.81 104 VAL A N 1
ATOM 784 C CA . VAL A 1 104 ? 12.960 -3.711 -13.275 1.00 83.81 104 VAL A CA 1
ATOM 785 C C . VAL A 1 104 ? 12.850 -2.273 -12.776 1.00 83.81 104 VAL A C 1
ATOM 787 O O . VAL A 1 104 ? 13.808 -1.730 -12.223 1.00 83.81 104 VAL A O 1
ATOM 790 N N . GLY A 1 105 ? 11.665 -1.682 -12.901 1.00 85.75 105 GLY A N 1
ATOM 791 C CA . GLY A 1 105 ? 11.409 -0.324 -12.439 1.00 85.75 105 GLY A CA 1
ATOM 792 C C . GLY A 1 105 ? 10.173 0.300 -13.075 1.00 85.75 105 GLY A C 1
ATOM 793 O O . GLY A 1 105 ? 9.519 -0.295 -13.927 1.00 85.75 105 GLY A O 1
ATOM 794 N N . VAL A 1 106 ? 9.840 1.512 -12.630 1.00 90.12 106 VAL A N 1
ATOM 795 C CA . VAL A 1 106 ? 8.749 2.306 -13.212 1.00 90.12 106 VAL A CA 1
ATOM 796 C C . VAL A 1 106 ? 9.259 3.029 -14.461 1.00 90.12 106 VAL A C 1
ATOM 798 O O . VAL A 1 106 ? 9.984 4.014 -14.336 1.00 90.12 106 VAL A O 1
ATOM 801 N N . HIS A 1 107 ? 8.871 2.578 -15.655 1.00 89.12 107 HIS A N 1
ATOM 802 C CA . HIS A 1 107 ? 9.346 3.153 -16.922 1.00 89.12 107 HIS A CA 1
ATOM 803 C C . HIS A 1 107 ? 8.236 3.782 -17.765 1.00 89.12 107 HIS A C 1
ATOM 805 O O . HIS A 1 107 ? 8.477 4.753 -18.482 1.00 89.12 107 HIS A O 1
ATOM 811 N N . ASN A 1 108 ? 7.019 3.248 -17.704 1.00 88.38 108 ASN A N 1
ATOM 812 C CA . ASN A 1 108 ? 5.918 3.681 -18.558 1.00 88.38 108 ASN A CA 1
ATOM 813 C C . ASN A 1 108 ? 4.632 3.956 -17.758 1.00 88.38 108 ASN A C 1
ATOM 815 O O . ASN A 1 108 ? 4.564 3.771 -16.544 1.00 88.38 108 ASN A O 1
ATOM 819 N N . LEU A 1 109 ? 3.591 4.433 -18.444 1.00 86.12 109 LEU A N 1
ATOM 820 C CA . LEU A 1 109 ? 2.310 4.768 -17.809 1.00 86.12 109 LEU A CA 1
ATOM 821 C C . LEU A 1 109 ? 1.615 3.558 -17.161 1.00 86.12 109 LEU A C 1
ATOM 823 O O . LEU A 1 109 ? 0.933 3.732 -16.151 1.00 86.12 109 LEU A O 1
ATOM 827 N N . TRP A 1 110 ? 1.803 2.352 -17.703 1.00 85.81 110 TRP A N 1
ATOM 828 C CA . TRP A 1 110 ? 1.262 1.122 -17.122 1.00 85.81 110 TRP A CA 1
ATOM 829 C C . TRP A 1 110 ? 1.939 0.773 -15.803 1.00 85.81 110 TRP A C 1
ATOM 831 O O . TRP A 1 110 ? 1.261 0.302 -14.899 1.00 85.81 110 TRP A O 1
ATOM 841 N N . ASP A 1 111 ? 3.224 1.098 -15.654 1.00 85.94 111 ASP A N 1
ATOM 842 C CA . ASP A 1 111 ? 3.959 0.937 -14.399 1.00 85.94 111 ASP A CA 1
ATOM 843 C C . ASP A 1 111 ? 3.532 1.979 -13.343 1.00 85.94 111 ASP A C 1
ATOM 845 O O . ASP A 1 111 ? 3.517 1.720 -12.133 1.00 85.94 111 ASP A O 1
ATOM 849 N N . TRP A 1 112 ? 3.148 3.180 -13.790 1.00 90.38 112 TRP A N 1
ATOM 850 C CA . TRP A 1 112 ? 2.699 4.261 -12.908 1.00 90.38 112 TRP A CA 1
ATOM 851 C C . TRP A 1 112 ? 1.332 3.996 -12.282 1.00 90.38 112 TRP A C 1
ATOM 853 O O . TRP A 1 112 ? 1.082 4.441 -11.162 1.00 90.38 112 TRP A O 1
ATOM 863 N N . PHE A 1 113 ? 0.454 3.261 -12.960 1.00 90.31 113 PHE A N 1
ATOM 864 C CA . PHE A 1 113 ? -0.874 2.946 -12.440 1.00 90.31 113 PHE A CA 1
ATOM 865 C C . PHE A 1 113 ? -0.839 2.177 -11.100 1.00 90.31 113 PHE A C 1
ATOM 867 O O . PHE A 1 113 ? -1.359 2.709 -10.112 1.00 90.31 113 PHE A O 1
ATOM 874 N N . PRO A 1 114 ? -0.186 0.999 -10.980 1.00 90.62 114 PRO A N 1
ATOM 875 C CA . PRO A 1 114 ? -0.059 0.308 -9.698 1.00 90.62 114 PRO A CA 1
ATOM 876 C C . PRO A 1 114 ? 0.754 1.119 -8.685 1.00 90.62 114 PRO A C 1
ATOM 878 O O . PRO A 1 114 ? 0.392 1.164 -7.512 1.00 90.62 114 PRO A O 1
ATOM 881 N N . THR A 1 115 ? 1.788 1.835 -9.131 1.00 91.94 115 THR A N 1
ATOM 882 C CA . THR A 1 115 ? 2.601 2.721 -8.281 1.00 91.94 115 THR A CA 1
ATOM 883 C C . THR A 1 115 ? 1.748 3.773 -7.562 1.00 91.94 115 THR A C 1
ATOM 885 O O . THR A 1 115 ? 1.844 3.941 -6.344 1.00 91.94 115 THR A O 1
ATOM 888 N N . ILE A 1 116 ? 0.859 4.458 -8.289 1.00 94.44 116 ILE A N 1
ATOM 889 C CA . ILE A 1 116 ? -0.046 5.466 -7.722 1.00 94.44 116 ILE A CA 1
ATOM 890 C C . ILE A 1 116 ? -1.051 4.817 -6.768 1.00 94.44 116 ILE A C 1
ATOM 892 O O . ILE A 1 116 ? -1.290 5.355 -5.686 1.00 94.44 116 ILE A O 1
ATOM 896 N N . LEU A 1 117 ? -1.619 3.661 -7.128 1.00 94.38 117 LEU A N 1
ATOM 897 C CA . LEU A 1 117 ? -2.536 2.926 -6.252 1.00 94.38 117 LEU A CA 1
ATOM 898 C C . LEU A 1 117 ? -1.872 2.561 -4.919 1.00 94.38 117 LEU A C 1
ATOM 900 O O . LEU A 1 117 ? -2.467 2.775 -3.861 1.00 94.38 117 LEU A O 1
ATOM 904 N N . LEU A 1 118 ? -0.628 2.080 -4.957 1.00 93.62 118 LEU A N 1
ATOM 905 C CA . LEU A 1 118 ? 0.141 1.726 -3.767 1.00 93.62 118 LEU A CA 1
ATOM 906 C C . LEU A 1 118 ? 0.419 2.953 -2.891 1.00 93.62 118 LEU A C 1
ATOM 908 O O . LEU A 1 118 ? 0.122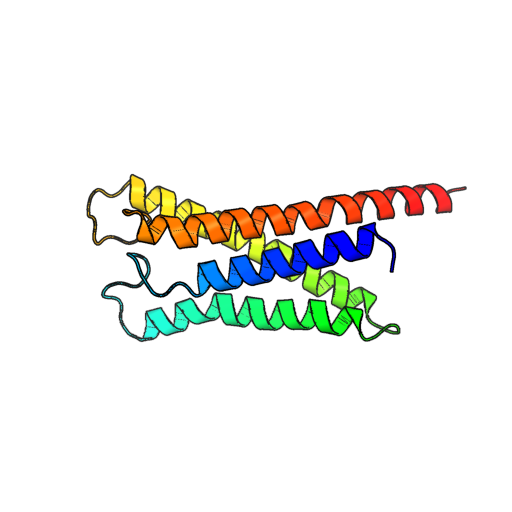 2.912 -1.696 1.00 93.62 118 LEU A O 1
ATOM 912 N N . TYR A 1 119 ? 0.862 4.079 -3.458 1.00 95.81 119 TYR A N 1
ATOM 913 C CA . TYR A 1 119 ? 1.046 5.309 -2.676 1.00 95.81 119 TYR A CA 1
ATOM 914 C C . TYR A 1 119 ? -0.263 5.844 -2.088 1.00 95.81 119 TYR A C 1
ATOM 916 O O . TYR A 1 119 ? -0.316 6.165 -0.901 1.00 95.81 119 TYR A O 1
ATOM 924 N N . MET A 1 120 ? -1.333 5.907 -2.882 1.00 96.12 120 MET A N 1
ATOM 925 C CA . MET A 1 120 ? -2.640 6.374 -2.415 1.00 96.12 120 MET A CA 1
ATOM 926 C C . MET A 1 120 ? -3.173 5.486 -1.293 1.00 96.12 120 MET A C 1
ATOM 928 O O . MET A 1 120 ? -3.610 5.990 -0.260 1.00 96.12 120 MET A O 1
ATOM 932 N N . SER A 1 121 ? -3.088 4.167 -1.456 1.00 94.69 121 SER A N 1
ATOM 933 C CA . SER A 1 121 ? -3.505 3.212 -0.432 1.00 94.69 121 SER A CA 1
ATOM 934 C C . SER A 1 121 ? -2.729 3.385 0.873 1.00 94.69 121 SER A C 1
ATOM 936 O O . SER A 1 121 ? -3.327 3.401 1.949 1.00 94.69 121 SER A O 1
ATOM 938 N N . ALA A 1 122 ? -1.415 3.599 0.782 1.00 93.81 122 ALA A N 1
ATOM 939 C CA . ALA A 1 122 ? -0.554 3.799 1.932 1.00 93.81 122 ALA A CA 1
ATOM 940 C C . ALA A 1 122 ? -0.883 5.100 2.674 1.00 93.81 122 ALA A C 1
ATOM 942 O O . ALA A 1 122 ? -1.028 5.102 3.896 1.00 93.81 122 ALA A O 1
ATOM 943 N N . LEU A 1 123 ? -1.073 6.198 1.940 1.00 94.75 123 LEU A N 1
ATOM 944 C CA . LEU A 1 123 ? -1.466 7.485 2.514 1.00 94.75 123 LEU A CA 1
ATOM 945 C C . LEU A 1 123 ? -2.837 7.409 3.191 1.00 94.75 123 LEU A C 1
ATOM 947 O O . LEU A 1 123 ? -3.004 7.913 4.304 1.00 94.75 123 LEU A O 1
ATOM 951 N N . LEU A 1 124 ? -3.807 6.744 2.558 1.00 94.06 124 LEU A N 1
ATOM 952 C CA . LEU A 1 124 ? -5.134 6.535 3.134 1.00 94.06 124 LEU A CA 1
ATOM 953 C C . LEU A 1 124 ? -5.058 5.681 4.401 1.00 94.06 124 LEU A C 1
ATOM 955 O O . LEU A 1 124 ? -5.694 6.034 5.392 1.00 94.06 124 LEU A O 1
ATOM 959 N N . TRP A 1 125 ? -4.249 4.616 4.415 1.00 93.88 125 TRP A N 1
ATOM 960 C CA . TRP A 1 125 ? -4.031 3.817 5.620 1.00 93.88 125 TRP A CA 1
ATOM 961 C C . TRP A 1 125 ? -3.437 4.662 6.751 1.00 93.88 125 TRP A C 1
ATOM 963 O O . TRP A 1 125 ? -3.990 4.698 7.849 1.00 93.88 125 TRP A O 1
ATOM 973 N N . LEU A 1 126 ? -2.364 5.412 6.491 1.00 92.06 126 LEU A N 1
ATOM 974 C CA . LEU A 1 126 ? -1.731 6.270 7.498 1.00 92.06 126 LEU A CA 1
ATOM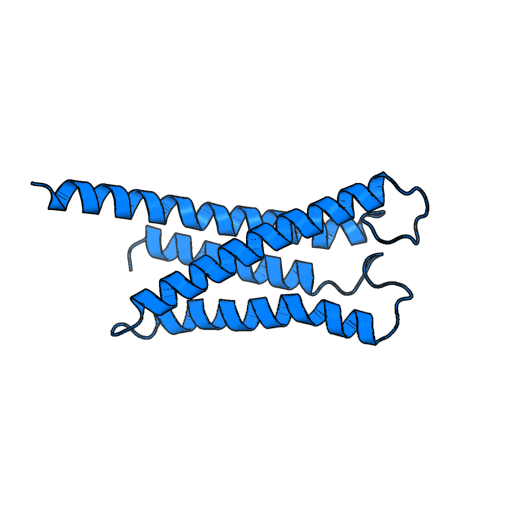 975 C C . LEU A 1 126 ? -2.686 7.349 8.030 1.00 92.06 126 LEU A C 1
ATOM 977 O O . LEU A 1 126 ? -2.687 7.636 9.230 1.00 92.06 126 LEU A O 1
ATOM 981 N N . ALA A 1 127 ? -3.554 7.897 7.177 1.00 89.88 127 ALA A N 1
ATOM 982 C CA . ALA A 1 127 ? -4.586 8.843 7.590 1.00 89.88 127 ALA A CA 1
ATOM 983 C C . ALA A 1 127 ? -5.586 8.233 8.592 1.00 89.88 127 ALA A C 1
ATOM 985 O O . ALA A 1 127 ? -6.111 8.951 9.445 1.00 89.88 127 ALA A O 1
ATOM 986 N N . THR A 1 128 ? -5.807 6.912 8.562 1.00 87.81 128 THR A N 1
ATOM 987 C CA . THR A 1 128 ? -6.677 6.223 9.534 1.00 87.81 128 THR A CA 1
ATOM 988 C C . THR A 1 128 ? -6.100 6.206 10.950 1.00 87.81 128 THR A C 1
ATOM 990 O O . THR A 1 128 ? -6.866 6.098 11.905 1.00 87.81 128 THR A O 1
ATOM 993 N N . LEU A 1 129 ? -4.783 6.391 11.105 1.00 85.25 129 LEU A N 1
ATOM 994 C CA . LEU A 1 129 ? -4.099 6.368 12.402 1.00 85.25 129 LEU A CA 1
ATOM 995 C C . LEU A 1 129 ? -4.232 7.697 13.171 1.00 85.25 129 LEU A C 1
ATOM 997 O O . LEU A 1 129 ? -4.083 7.728 14.395 1.00 85.25 129 LEU A O 1
ATOM 1001 N N . ILE A 1 130 ? -4.523 8.810 12.483 1.00 78.81 130 ILE A N 1
ATOM 1002 C CA . ILE A 1 130 ? -4.604 10.152 13.093 1.00 78.81 130 ILE A CA 1
ATOM 1003 C C . ILE A 1 130 ? -5.800 10.276 14.061 1.00 78.81 130 ILE A C 1
ATOM 1005 O O . ILE A 1 130 ? -5.592 10.714 15.199 1.00 78.81 130 ILE A O 1
ATOM 1009 N N . PRO A 1 131 ? -7.040 9.887 13.688 1.00 64.94 131 PRO A N 1
ATOM 1010 C CA . PRO A 1 131 ? -8.182 9.920 14.604 1.00 64.94 131 PRO A CA 1
ATOM 1011 C C . PRO A 1 131 ? -7.991 9.008 15.821 1.00 64.94 131 PRO A C 1
ATOM 1013 O O . PRO A 1 131 ? -8.367 9.390 16.928 1.00 64.94 131 PRO A O 1
ATOM 1016 N N . THR A 1 132 ? -7.368 7.838 15.637 1.00 59.59 132 THR A N 1
ATOM 1017 C CA . THR A 1 132 ? -7.128 6.851 16.702 1.00 59.59 132 THR A CA 1
ATOM 1018 C C . THR A 1 132 ? -6.251 7.424 17.819 1.00 59.59 132 THR A C 1
ATOM 1020 O O . THR A 1 132 ? -6.570 7.272 18.998 1.00 59.59 132 THR A O 1
ATOM 1023 N N . ARG A 1 133 ? -5.198 8.178 17.465 1.00 59.25 133 ARG A N 1
ATOM 1024 C CA . ARG A 1 133 ? -4.300 8.816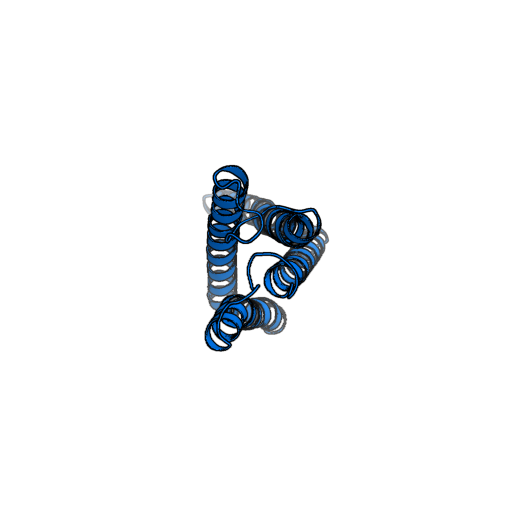 18.445 1.00 59.25 133 ARG A CA 1
ATOM 1025 C C . ARG A 1 133 ? -4.973 9.930 19.247 1.00 59.25 133 ARG A C 1
ATOM 1027 O O . ARG A 1 133 ? -4.726 10.050 20.443 1.00 59.25 133 ARG A O 1
ATOM 1034 N N . ARG A 1 134 ? -5.834 10.737 18.612 1.00 60.62 134 ARG A N 1
ATOM 1035 C CA . ARG A 1 134 ? -6.533 11.842 19.299 1.00 60.62 134 ARG A CA 1
ATOM 1036 C C . ARG A 1 134 ? -7.494 11.336 20.374 1.00 60.62 134 ARG A C 1
ATOM 1038 O O . ARG A 1 134 ? -7.567 11.936 21.437 1.00 60.62 134 ARG A O 1
ATOM 1045 N N . VAL A 1 135 ? -8.194 10.231 20.118 1.00 58.53 135 VAL A N 1
ATOM 1046 C CA . VAL A 1 135 ? -9.133 9.648 21.092 1.00 58.53 135 VAL A CA 1
ATOM 1047 C C . VAL A 1 135 ? -8.393 9.079 22.307 1.00 58.53 135 VAL A C 1
ATOM 1049 O O . VAL A 1 135 ? -8.805 9.330 23.433 1.00 58.53 135 VAL A O 1
ATOM 1052 N N . GLN A 1 136 ? -7.269 8.382 22.105 1.00 58.41 136 GLN A N 1
ATOM 1053 C CA . GLN A 1 136 ? -6.468 7.839 23.213 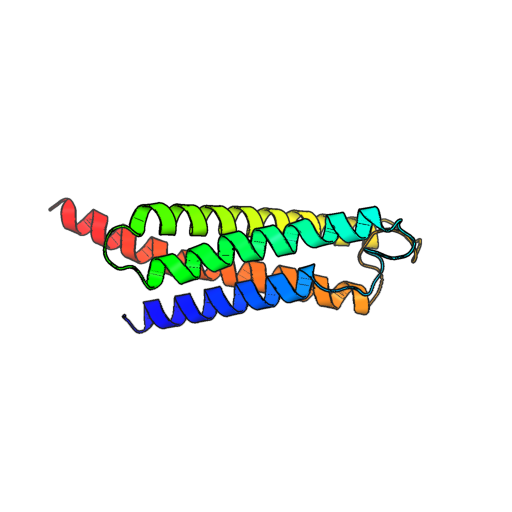1.00 58.41 136 GLN A CA 1
ATOM 1054 C C . GLN A 1 136 ? -5.843 8.932 24.092 1.00 58.41 136 GLN A C 1
ATOM 1056 O O . GLN A 1 136 ? -5.815 8.789 25.311 1.00 58.41 136 GLN A O 1
ATOM 1061 N N . ALA A 1 137 ? -5.383 10.037 23.495 1.00 58.59 137 ALA A N 1
ATOM 1062 C CA . ALA A 1 137 ? -4.807 11.152 24.245 1.00 58.59 137 ALA A CA 1
ATOM 1063 C C . ALA A 1 137 ? -5.816 11.791 25.216 1.00 58.59 137 ALA A C 1
ATOM 1065 O O . ALA A 1 137 ? -5.463 12.061 26.358 1.00 58.59 137 ALA A O 1
ATOM 1066 N N . VAL A 1 138 ? -7.070 11.970 24.783 1.00 60.62 138 VAL A N 1
ATOM 1067 C CA . VAL A 1 138 ? -8.140 12.573 25.599 1.00 60.62 138 VAL A CA 1
ATOM 1068 C C . VAL A 1 138 ? -8.563 11.660 26.754 1.00 60.62 138 VAL A C 1
ATOM 1070 O O . VAL A 1 138 ? -8.783 12.136 27.866 1.00 60.62 138 VAL A O 1
ATOM 1073 N N . VAL A 1 139 ? -8.653 10.349 26.514 1.00 60.25 139 VAL A N 1
ATOM 1074 C CA . VAL A 1 139 ? -9.024 9.377 27.556 1.00 60.25 139 VAL A CA 1
ATOM 1075 C C . VAL A 1 139 ? -7.960 9.313 28.650 1.00 60.25 139 VAL A C 1
ATOM 1077 O O . VAL A 1 139 ? -8.305 9.353 29.825 1.00 60.25 139 VAL A O 1
ATOM 1080 N N . ASN A 1 140 ? -6.677 9.301 28.280 1.00 62.38 140 ASN A N 1
ATOM 1081 C CA . ASN A 1 140 ? -5.588 9.235 29.256 1.00 62.38 140 ASN A CA 1
ATOM 1082 C C . ASN A 1 140 ? -5.509 10.485 30.144 1.00 62.38 140 ASN A C 1
ATOM 1084 O O . ASN A 1 140 ? -5.156 10.368 31.311 1.00 62.38 140 ASN A O 1
ATOM 1088 N N . THR A 1 141 ? -5.850 11.670 29.626 1.00 63.44 141 THR A N 1
ATOM 1089 C CA . THR A 1 141 ? -5.932 12.891 30.445 1.00 63.44 141 THR A CA 1
ATOM 1090 C C . THR A 1 141 ? -7.110 12.885 31.419 1.00 63.44 141 THR A C 1
ATOM 1092 O O . THR A 1 141 ? -6.980 13.434 32.502 1.00 63.44 141 THR A O 1
ATOM 1095 N N . ALA A 1 142 ? -8.230 12.240 31.075 1.00 59.16 142 ALA A N 1
ATOM 1096 C CA . ALA A 1 142 ? -9.423 12.191 31.926 1.00 59.16 142 ALA A CA 1
ATOM 1097 C C . ALA A 1 142 ? -9.336 11.161 33.070 1.00 59.16 142 ALA A C 1
ATOM 1099 O O . ALA A 1 142 ? -10.122 11.223 34.004 1.00 59.16 142 ALA A O 1
ATOM 1100 N N . THR A 1 143 ? -8.408 10.202 33.003 1.00 59.88 143 THR A N 1
ATOM 1101 C CA . THR A 1 143 ? -8.189 9.185 34.052 1.00 59.88 143 THR A CA 1
ATOM 1102 C C . THR A 1 143 ? -7.129 9.570 35.089 1.00 59.88 143 THR A C 1
ATOM 1104 O O . THR A 1 143 ? -6.827 8.764 35.964 1.00 59.88 143 THR A O 1
ATOM 1107 N N . ILE A 1 144 ? -6.504 10.744 34.952 1.00 61.06 144 ILE A N 1
ATOM 1108 C CA . ILE A 1 144 ? -5.455 11.245 35.863 1.00 61.06 144 ILE A CA 1
ATOM 1109 C C . ILE A 1 144 ? -6.028 12.271 36.871 1.00 61.06 144 ILE A C 1
ATOM 1111 O O . ILE A 1 144 ? -5.315 12.691 37.781 1.00 61.06 144 ILE A O 1
ATOM 1115 N N . GLU A 1 145 ? -7.308 12.635 36.747 1.00 47.19 145 GLU A N 1
ATOM 1116 C CA . GLU A 1 145 ? -8.075 13.403 37.747 1.00 47.19 145 GLU A CA 1
ATOM 1117 C C . GLU A 1 145 ? -8.817 12.472 38.716 1.00 47.19 145 GLU A C 1
ATOM 1119 O O . GLU A 1 145 ? -8.866 12.811 39.921 1.00 47.19 145 GLU A O 1
#

Sequence (145 aa):
MTNTQKFTFKLQIVALILMAAGWGWADGNFSSGLPLWNVLLHCIPILLLLIIGLQIFRVRDTSQGAESHARGAEIGMTVFTVVTIISTTVLVILGVSNSDPNSVGVHNLWDWFPTILLYMSALLWLATLIPTRRVQAVVNTATIE

Foldseek 3Di:
DDPLVVVLVVLLVLLLVLQLCLLVQPDALQNPPDDPVSVVVSCVLNVLSVVLVVLCVVLVVDPPPRPVSNVVSLVSVLVSLVVLVVVLVVQQCQCVVDPPRNHRHQPDPSSVSSSVSSVSSSVSSVVSVVVVVVVVVVVVVVVVD

Secondary structure (DSSP, 8-state):
--HHHHHHHHHHHHHHHHHHHHHT---STTTTT--HHHHHHHHHHHHHHHHHHHHHHHHHH-TTS-HHHHHHHHHHHHHHHHHHHHHHHHHHHHHHH---TTSSS--SHHHHHHHHHHHHHHHHHHHHHHHHHHHHHHHHHHT--